Protein AF-A0AAD5MLE1-F1 (afdb_monomer)

InterPro domains:
  IPR000242 Tyrosine-specific protein phosphatase, PTPase domain [PF00102] (37-124)
  IPR000242 Tyrosine-specific protein phosphatase, PTPase domain [PR00700] (55-62)
  IPR000242 Tyrosine-specific protein phosphatase, PTPase domain [PR00700] (71-91)
  IPR000242 Tyrosine-specific protein phosphatase, PTPase domain [PS50055] (37-126)
  IPR000242 Tyrosine-specific protein phosphatase, PTPase domain [SM00194] (5-126)
  IPR029021 Protein-tyrosine phosphatase-like [G3DSA:3.90.190.10] (35-126)
  IPR029021 Protein-tyrosine phosphatase-like [SSF52799] (37-124)
  IPR052782 Oocyte-to-zygote transition regulator [PTHR46163] (37-125)

Structure (mmCIF, N/CA/C/O backbone):
data_AF-A0AAD5MLE1-F1
#
_entry.id   AF-A0AAD5MLE1-F1
#
loop_
_atom_site.group_PDB
_atom_site.id
_atom_site.type_symbol
_atom_site.label_atom_id
_atom_site.label_alt_id
_atom_site.label_comp_id
_atom_site.label_asym_id
_atom_site.label_entity_id
_atom_site.label_seq_id
_atom_site.pdbx_PDB_ins_code
_atom_site.Cartn_x
_atom_site.Cartn_y
_atom_site.Cartn_z
_atom_site.occupancy
_atom_site.B_iso_or_equiv
_atom_site.auth_seq_id
_atom_site.auth_comp_id
_atom_site.auth_asym_id
_atom_site.auth_atom_id
_atom_site.pdbx_PDB_model_num
ATOM 1 N N . MET A 1 1 ? -4.437 12.063 -20.264 1.00 35.31 1 MET A N 1
ATOM 2 C CA . MET A 1 1 ? -4.597 11.425 -18.940 1.00 35.31 1 MET A CA 1
ATOM 3 C C . MET A 1 1 ? -4.750 9.930 -19.167 1.00 35.31 1 MET A C 1
ATOM 5 O O . MET A 1 1 ? -5.814 9.500 -19.590 1.00 35.31 1 MET A O 1
ATOM 9 N N . LYS A 1 2 ? -3.666 9.159 -19.025 1.00 37.38 2 LYS A N 1
ATOM 10 C CA . LYS A 1 2 ? -3.742 7.691 -19.067 1.00 37.38 2 LYS A CA 1
ATOM 11 C C . LYS A 1 2 ? -4.431 7.209 -17.783 1.00 37.38 2 LYS A C 1
ATOM 13 O O . LYS A 1 2 ? -4.285 7.840 -16.740 1.00 37.38 2 LYS A O 1
ATOM 18 N N . GLY A 1 3 ? -5.296 6.206 -17.923 1.00 47.84 3 GLY A N 1
ATOM 19 C CA . GLY A 1 3 ? -6.407 5.925 -17.012 1.00 47.84 3 GLY A CA 1
ATOM 20 C C . GLY A 1 3 ? -5.991 5.612 -15.575 1.00 47.84 3 GLY A C 1
ATOM 21 O O . GLY A 1 3 ? -5.229 4.682 -15.332 1.00 47.84 3 GLY A O 1
ATOM 22 N N . MET A 1 4 ? -6.564 6.354 -14.625 1.00 51.97 4 MET A N 1
ATOM 23 C CA . MET A 1 4 ? -6.538 6.004 -13.205 1.00 51.97 4 MET A CA 1
ATOM 24 C C . MET A 1 4 ? -7.166 4.620 -13.028 1.00 51.97 4 MET A C 1
ATOM 26 O O . MET A 1 4 ? -8.313 4.404 -13.431 1.00 51.97 4 MET A O 1
ATOM 30 N N . LYS A 1 5 ? -6.434 3.682 -12.424 1.00 63.00 5 LYS A N 1
ATOM 31 C CA . LYS A 1 5 ? -6.980 2.364 -12.082 1.00 63.00 5 LYS A CA 1
ATOM 32 C C . LYS A 1 5 ? -7.418 2.373 -10.625 1.00 63.00 5 LYS A C 1
ATOM 34 O O . LYS A 1 5 ? -6.625 2.678 -9.737 1.00 63.00 5 LYS A O 1
ATOM 39 N N . CYS A 1 6 ? -8.692 2.059 -10.399 1.00 61.00 6 CYS A N 1
ATOM 40 C CA . CYS A 1 6 ? -9.275 1.917 -9.071 1.00 61.00 6 CYS A CA 1
ATOM 41 C C . CYS A 1 6 ? -9.604 0.445 -8.824 1.00 61.00 6 CYS A C 1
ATOM 43 O O . CYS A 1 6 ? -10.402 -0.146 -9.554 1.00 61.00 6 CYS A O 1
ATOM 45 N N . TYR A 1 7 ? -9.002 -0.137 -7.792 1.00 70.50 7 TYR A N 1
ATOM 46 C CA . TYR A 1 7 ? -9.273 -1.503 -7.358 1.00 70.50 7 TYR A CA 1
ATOM 47 C C . TYR A 1 7 ? -10.111 -1.473 -6.087 1.00 70.50 7 TYR A C 1
ATOM 49 O O . TYR A 1 7 ? -9.806 -0.730 -5.155 1.00 70.50 7 TYR A O 1
ATOM 57 N N . ARG A 1 8 ? -11.157 -2.298 -6.034 1.00 69.75 8 ARG A N 1
ATOM 58 C CA . ARG A 1 8 ? -12.001 -2.464 -4.848 1.00 69.75 8 ARG A CA 1
ATOM 59 C C . ARG A 1 8 ? -11.718 -3.813 -4.202 1.00 69.75 8 ARG A C 1
ATOM 61 O O . ARG A 1 8 ? -11.840 -4.840 -4.864 1.00 69.75 8 ARG A O 1
ATOM 68 N N . GLN A 1 9 ? -11.408 -3.823 -2.909 1.00 63.03 9 GLN A N 1
ATOM 69 C CA . GLN A 1 9 ? -11.241 -5.078 -2.175 1.00 63.03 9 GLN A CA 1
ATOM 70 C C . GLN A 1 9 ? -12.593 -5.814 -2.069 1.00 63.03 9 GLN A C 1
ATOM 72 O O . GLN A 1 9 ? -13.629 -5.203 -1.780 1.00 63.03 9 GLN A O 1
ATOM 77 N N . GLY A 1 10 ? -12.598 -7.127 -2.325 1.00 54.91 10 GLY A N 1
ATOM 78 C CA . GLY A 1 10 ? -13.793 -7.970 -2.218 1.00 54.91 10 GLY A CA 1
ATOM 79 C C . GLY A 1 10 ? -14.400 -7.924 -0.810 1.00 54.91 10 GLY A C 1
ATOM 80 O O . GLY A 1 10 ? -13.686 -7.996 0.188 1.00 54.91 10 GLY A O 1
ATOM 81 N N . ARG A 1 11 ? -15.730 -7.781 -0.715 1.00 46.84 11 ARG A N 1
ATOM 82 C CA . ARG A 1 11 ? -16.460 -7.716 0.565 1.00 46.84 11 ARG A CA 1
ATOM 83 C C . ARG A 1 11 ? -16.251 -9.005 1.375 1.00 46.84 11 ARG A C 1
ATOM 85 O O . ARG A 1 11 ? -16.589 -10.077 0.884 1.00 46.84 11 ARG A O 1
ATOM 92 N N . ARG A 1 12 ? -15.825 -8.903 2.641 1.00 50.69 12 ARG A N 1
ATOM 93 C CA . ARG A 1 12 ? -16.062 -9.957 3.645 1.00 50.69 12 ARG A CA 1
ATOM 94 C C . ARG A 1 12 ? -17.353 -9.674 4.415 1.00 50.69 12 ARG A C 1
ATOM 96 O O . ARG A 1 12 ? -17.582 -8.554 4.870 1.00 50.69 12 ARG A O 1
ATOM 103 N N . ASN A 1 13 ? -18.178 -10.710 4.555 1.00 45.50 13 ASN A N 1
ATOM 104 C CA . ASN A 1 13 ? -19.274 -10.774 5.517 1.00 45.50 13 ASN A CA 1
ATOM 105 C C . ASN A 1 13 ? -18.692 -10.810 6.936 1.00 45.50 13 ASN A C 1
ATOM 107 O O . ASN A 1 13 ? -17.850 -11.662 7.207 1.00 45.50 13 ASN A O 1
ATOM 111 N N . ASN A 1 14 ? -19.127 -9.890 7.805 1.00 40.19 14 ASN A N 1
ATOM 112 C CA . ASN A 1 14 ? -19.514 -10.124 9.206 1.00 40.19 14 ASN A CA 1
ATOM 113 C C . ASN A 1 14 ? -19.612 -8.795 9.972 1.00 40.19 14 ASN A C 1
ATOM 115 O O . ASN A 1 14 ? -18.623 -8.090 10.136 1.00 40.19 14 ASN A O 1
ATOM 119 N N . SER A 1 15 ? -20.844 -8.480 10.393 1.00 46.75 15 SER A N 1
ATOM 120 C CA . SER A 1 15 ? -21.282 -7.901 11.684 1.00 46.75 15 SER A CA 1
ATOM 121 C C . SER A 1 15 ? -20.512 -6.774 12.409 1.00 46.75 15 SER A C 1
ATOM 123 O O . SER A 1 15 ? -20.958 -6.372 13.484 1.00 46.75 15 SER A O 1
ATOM 125 N N . CYS A 1 16 ? -19.440 -6.188 11.877 1.00 43.25 16 CYS A N 1
ATOM 126 C CA . CYS A 1 16 ? -18.708 -5.124 12.565 1.00 43.25 16 CYS A CA 1
ATOM 127 C C . CYS A 1 16 ? -19.256 -3.727 12.221 1.00 43.25 16 CYS A C 1
ATOM 129 O O . CYS A 1 16 ? -19.616 -3.423 11.085 1.00 43.25 16 CYS A O 1
ATOM 131 N N . ARG A 1 17 ? -19.393 -2.910 13.263 1.00 42.97 17 ARG A N 1
ATOM 132 C CA . ARG A 1 17 ? -20.262 -1.733 13.387 1.00 42.97 17 ARG A CA 1
ATOM 133 C C . ARG A 1 17 ? -19.962 -0.614 12.383 1.00 42.97 17 ARG A C 1
ATOM 135 O O . ARG A 1 17 ? -18.828 -0.380 11.988 1.00 42.97 17 ARG A O 1
ATOM 142 N N . ARG A 1 18 ? -21.020 0.137 12.049 1.00 45.66 18 ARG A N 1
ATOM 143 C CA . ARG A 1 18 ? -20.982 1.431 11.352 1.00 45.66 18 ARG A CA 1
ATOM 144 C C . ARG A 1 18 ? -20.101 2.408 12.149 1.00 45.66 18 ARG A C 1
ATOM 146 O O . ARG A 1 18 ? -20.559 2.992 13.123 1.00 45.66 18 ARG A O 1
ATOM 153 N N . GLY A 1 19 ? -18.849 2.557 11.746 1.00 41.25 19 GLY A N 1
ATOM 154 C CA . GLY A 1 19 ? -17.896 3.542 12.251 1.00 41.25 19 GLY A CA 1
ATOM 155 C C . GLY A 1 19 ? -16.792 3.668 11.209 1.00 41.25 19 GLY A C 1
ATOM 156 O O . GLY A 1 19 ? -16.322 2.657 10.702 1.00 41.25 19 GLY A O 1
ATOM 157 N N . ALA A 1 20 ? -16.501 4.886 10.772 1.00 53.62 20 ALA A N 1
ATOM 158 C CA . ALA A 1 20 ? -15.763 5.181 9.550 1.00 53.62 20 ALA A CA 1
ATOM 159 C C . ALA A 1 20 ? -14.391 4.489 9.440 1.00 53.62 20 ALA A C 1
ATOM 161 O O . ALA A 1 20 ? -13.560 4.677 10.315 1.00 53.62 20 ALA A O 1
ATOM 162 N N . THR A 1 21 ? -14.147 3.814 8.310 1.00 55.47 21 THR A N 1
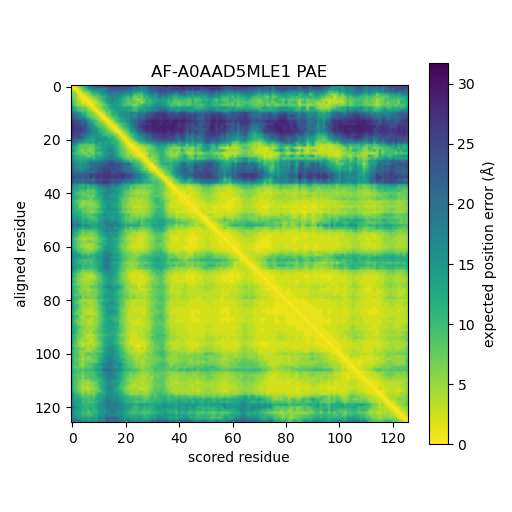ATOM 163 C CA . THR A 1 21 ? -12.931 3.974 7.485 1.00 55.47 21 THR A CA 1
ATOM 164 C C . THR A 1 21 ? -13.133 3.302 6.122 1.00 55.47 21 THR A C 1
ATOM 166 O O . THR A 1 21 ? -13.138 2.083 5.986 1.00 55.47 21 THR A O 1
ATOM 169 N N . ARG A 1 22 ? -13.316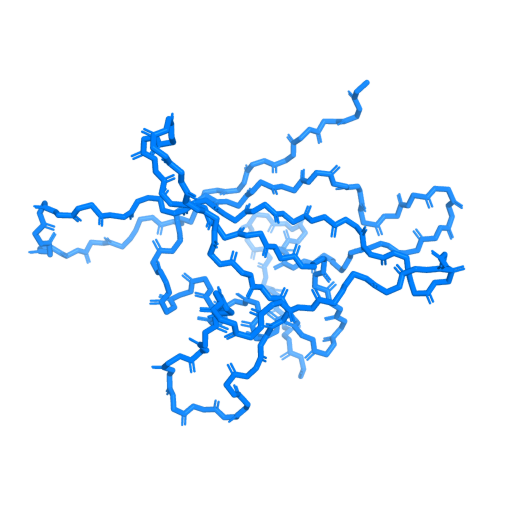 4.112 5.072 1.00 62.72 22 ARG A N 1
ATOM 170 C CA . ARG A 1 22 ? -13.088 3.701 3.676 1.00 62.72 22 ARG A CA 1
ATOM 171 C C . ARG A 1 22 ? -11.821 4.385 3.184 1.00 62.72 22 ARG A C 1
ATOM 173 O O . ARG A 1 22 ? -11.864 5.175 2.246 1.00 62.72 22 ARG A O 1
ATOM 180 N N . THR A 1 23 ? -10.719 4.122 3.875 1.00 71.50 23 THR A N 1
ATOM 181 C CA . THR A 1 23 ? -9.408 4.652 3.508 1.00 71.50 23 THR A CA 1
ATOM 182 C C . THR A 1 23 ? -9.093 4.199 2.089 1.00 71.50 23 THR A C 1
ATOM 184 O O . THR A 1 23 ? -9.236 3.012 1.771 1.00 71.50 23 THR A O 1
ATOM 187 N N . ALA A 1 24 ? -8.741 5.153 1.230 1.00 76.75 24 ALA A N 1
ATOM 188 C CA . ALA A 1 24 ? -8.239 4.870 -0.103 1.00 76.75 24 ALA A CA 1
ATOM 189 C C . ALA A 1 24 ? -6.720 5.033 -0.108 1.00 76.75 24 ALA A C 1
ATOM 191 O O . ALA A 1 24 ? -6.199 5.993 0.468 1.00 76.75 24 ALA A O 1
ATOM 192 N N . ILE A 1 25 ? -6.026 4.092 -0.746 1.00 78.31 25 ILE A N 1
ATOM 193 C CA . ILE A 1 25 ? -4.585 4.201 -0.964 1.00 78.31 25 ILE A CA 1
ATOM 194 C C . ILE A 1 25 ? -4.340 4.914 -2.285 1.00 78.31 25 ILE A C 1
ATOM 196 O O . ILE A 1 25 ? -4.908 4.516 -3.298 1.00 78.31 25 ILE A O 1
ATOM 200 N N . ILE A 1 26 ? -3.474 5.921 -2.284 1.00 80.94 26 ILE A N 1
ATOM 201 C CA . ILE A 1 26 ? -2.988 6.581 -3.491 1.00 80.94 26 ILE A CA 1
ATOM 202 C C . ILE A 1 26 ? -1.548 6.137 -3.718 1.00 80.94 26 ILE A C 1
ATOM 204 O O . ILE A 1 26 ? -0.661 6.460 -2.928 1.00 80.94 26 ILE A O 1
ATOM 208 N N . VAL A 1 27 ? -1.336 5.383 -4.794 1.00 77.44 27 VAL A N 1
ATOM 209 C CA . VAL A 1 27 ? -0.025 4.842 -5.158 1.00 77.44 27 VAL A CA 1
ATOM 210 C C . VAL A 1 27 ? 0.614 5.732 -6.220 1.00 77.44 27 VAL A C 1
ATOM 212 O O . VAL A 1 27 ? 0.104 5.833 -7.343 1.00 77.44 27 VAL A O 1
ATOM 215 N N . GLY A 1 28 ? 1.722 6.380 -5.858 1.00 76.69 28 GLY A N 1
ATOM 216 C CA . GLY A 1 28 ? 2.547 7.180 -6.765 1.00 76.69 28 GLY A CA 1
ATOM 217 C C . GLY A 1 28 ? 3.738 6.389 -7.307 1.00 76.69 28 GLY A C 1
ATOM 218 O O . GLY A 1 28 ? 4.317 5.569 -6.599 1.00 76.69 28 GLY A O 1
ATOM 219 N N . GLY A 1 29 ? 4.124 6.640 -8.559 1.00 65.31 29 GLY A N 1
ATOM 220 C CA . GLY A 1 29 ? 5.346 6.065 -9.121 1.00 65.31 29 GLY A CA 1
ATOM 221 C C . GLY A 1 29 ? 6.567 6.711 -8.474 1.00 65.31 29 GLY A C 1
ATOM 222 O O . GLY A 1 29 ? 6.697 7.933 -8.502 1.00 65.31 29 GLY A O 1
ATOM 223 N N . CYS A 1 30 ? 7.464 5.909 -7.907 1.00 60.94 30 CYS A N 1
ATOM 224 C CA . CYS A 1 30 ? 8.743 6.395 -7.400 1.00 60.94 30 CYS A CA 1
ATOM 225 C C . CYS A 1 30 ? 9.842 5.975 -8.381 1.00 60.94 30 CYS A C 1
ATOM 227 O O . CYS A 1 30 ? 10.087 4.781 -8.546 1.00 60.94 30 CYS A O 1
ATOM 229 N N . PRO A 1 31 ? 10.464 6.921 -9.103 1.00 52.47 31 PRO A N 1
ATOM 230 C CA . PRO A 1 31 ? 11.686 6.647 -9.840 1.00 52.47 31 PRO A CA 1
ATOM 231 C C . PRO A 1 31 ? 12.824 6.424 -8.829 1.00 52.47 31 PRO A C 1
ATOM 233 O O . PRO A 1 31 ? 13.119 7.363 -8.091 1.00 52.47 31 PRO A O 1
ATOM 236 N N . PRO A 1 32 ? 13.517 5.273 -8.815 1.00 52.12 32 PRO A N 1
ATOM 237 C CA . PRO A 1 32 ? 14.758 5.135 -8.045 1.00 52.12 32 PRO A CA 1
ATOM 238 C C . PRO A 1 32 ? 15.883 6.069 -8.544 1.00 52.12 32 PRO A C 1
ATOM 240 O O . PRO A 1 32 ? 16.905 6.232 -7.892 1.00 52.12 32 PRO A O 1
ATOM 243 N N . ASP A 1 33 ? 15.711 6.686 -9.713 1.00 49.62 33 ASP A N 1
ATOM 244 C CA . ASP A 1 33 ? 16.754 7.338 -10.502 1.00 49.62 33 ASP A CA 1
ATOM 245 C C . ASP A 1 33 ? 16.485 8.826 -10.815 1.00 49.62 33 ASP A C 1
ATOM 247 O O . ASP A 1 33 ? 17.191 9.424 -11.625 1.00 49.62 33 ASP A O 1
ATOM 251 N N . ALA A 1 34 ? 15.488 9.459 -10.183 1.00 48.94 34 ALA A N 1
ATOM 252 C CA . ALA A 1 34 ? 15.152 10.870 -10.415 1.00 48.94 34 ALA A CA 1
ATOM 253 C C . ALA A 1 34 ? 15.389 11.758 -9.181 1.00 48.94 34 ALA A C 1
ATOM 255 O O . ALA A 1 34 ? 14.463 12.389 -8.691 1.00 48.94 34 ALA A O 1
ATOM 256 N N . GLY A 1 35 ? 16.632 11.816 -8.694 1.00 43.31 35 GLY A N 1
ATOM 257 C CA . GLY A 1 35 ? 17.227 13.001 -8.047 1.00 43.31 35 GLY A CA 1
ATOM 258 C C . GLY A 1 35 ? 16.496 13.688 -6.881 1.00 43.31 35 GLY A C 1
ATOM 259 O O . GLY A 1 35 ? 16.801 14.844 -6.599 1.00 43.31 35 GLY A O 1
ATOM 260 N N . GLY A 1 36 ? 15.558 13.027 -6.208 1.00 54.28 36 GLY A N 1
ATOM 261 C CA . GLY A 1 36 ? 14.829 13.585 -5.074 1.00 54.28 36 GLY A CA 1
ATOM 262 C C . GLY A 1 36 ? 14.070 12.488 -4.347 1.00 54.28 36 GLY A C 1
ATOM 263 O O . GLY A 1 36 ? 12.957 12.143 -4.739 1.00 54.28 36 GLY A O 1
ATOM 264 N N . ASP A 1 37 ? 14.681 11.931 -3.304 1.00 61.28 37 ASP A N 1
ATOM 265 C CA . ASP A 1 37 ? 13.998 10.983 -2.431 1.00 61.28 37 ASP A CA 1
ATOM 266 C C . ASP A 1 37 ? 12.838 11.696 -1.732 1.00 61.28 37 ASP A C 1
ATOM 268 O O . ASP A 1 37 ? 13.023 12.671 -0.997 1.00 61.28 37 ASP A O 1
ATOM 272 N N . VAL A 1 38 ? 11.619 11.211 -1.962 1.00 70.56 38 VAL A N 1
ATOM 273 C CA . VAL A 1 38 ? 10.471 11.619 -1.156 1.00 70.56 38 VAL A CA 1
ATOM 274 C C . VAL A 1 38 ? 10.626 10.925 0.189 1.00 70.56 38 VAL A C 1
ATOM 276 O O . VAL A 1 38 ? 10.403 9.723 0.307 1.00 70.56 38 VAL A O 1
ATOM 279 N N . ILE A 1 39 ? 11.045 11.670 1.207 1.00 82.31 39 ILE A N 1
ATOM 280 C CA . ILE A 1 39 ? 11.261 11.129 2.551 1.00 82.31 39 ILE A CA 1
ATOM 281 C C . ILE A 1 39 ? 9.905 10.799 3.191 1.00 82.31 39 ILE A C 1
ATOM 283 O O . ILE A 1 39 ? 8.980 11.614 3.168 1.00 82.31 39 ILE A O 1
ATOM 287 N N . CYS A 1 40 ? 9.790 9.602 3.772 1.00 82.88 40 CYS A N 1
ATOM 288 C CA . CYS A 1 40 ? 8.616 9.201 4.548 1.00 82.88 40 CYS A CA 1
ATOM 289 C C . CYS A 1 40 ? 8.565 10.008 5.851 1.00 82.88 40 CYS A C 1
ATOM 291 O O . CYS A 1 40 ? 9.552 10.083 6.580 1.00 82.88 40 CYS A O 1
ATOM 293 N N . ASN A 1 41 ? 7.423 10.623 6.153 1.00 87.81 41 ASN A N 1
ATOM 294 C CA . ASN A 1 41 ? 7.287 11.416 7.373 1.00 87.81 41 ASN A CA 1
ATOM 295 C C . ASN A 1 41 ? 7.014 10.509 8.583 1.00 87.81 41 ASN A C 1
ATOM 297 O O . ASN A 1 41 ? 5.922 9.957 8.703 1.00 87.81 41 ASN A O 1
ATOM 301 N N . ASP A 1 42 ? 7.952 10.411 9.521 1.00 89.12 42 ASP A N 1
ATOM 302 C CA . ASP A 1 42 ? 7.806 9.552 10.704 1.00 89.12 42 ASP A CA 1
ATOM 303 C C . ASP A 1 42 ? 6.607 9.908 11.597 1.00 89.12 42 ASP A C 1
ATOM 305 O O . ASP A 1 42 ? 6.053 9.032 12.259 1.00 89.12 42 ASP A O 1
ATOM 309 N N . LEU A 1 43 ? 6.155 11.168 11.601 1.00 91.44 43 LEU A N 1
ATOM 310 C CA . LEU A 1 43 ? 5.032 11.606 12.441 1.00 91.44 43 LEU A CA 1
ATOM 311 C C . LEU A 1 43 ? 3.681 11.066 11.965 1.00 91.44 43 LEU A C 1
ATOM 313 O O . LEU A 1 43 ? 2.748 10.938 12.757 1.00 91.44 43 LEU A O 1
ATOM 317 N N . THR A 1 44 ? 3.549 10.792 10.668 1.00 91.50 44 THR A N 1
ATOM 318 C CA . THR A 1 44 ? 2.292 10.336 10.060 1.00 91.50 44 THR A CA 1
ATOM 319 C C . THR A 1 44 ? 2.447 9.006 9.338 1.00 91.50 44 THR A C 1
ATOM 321 O O . THR A 1 44 ? 1.553 8.633 8.575 1.00 91.50 44 THR A O 1
ATOM 324 N N . ARG A 1 45 ? 3.573 8.306 9.534 1.00 93.12 45 ARG A N 1
ATOM 325 C CA . ARG A 1 45 ? 3.833 7.029 8.867 1.00 93.12 45 ARG A CA 1
ATOM 326 C C . ARG A 1 45 ? 2.798 5.984 9.271 1.00 93.12 45 ARG A C 1
ATOM 328 O O . ARG A 1 45 ? 2.300 5.971 10.400 1.00 93.12 45 ARG A O 1
ATOM 335 N N . VAL A 1 46 ? 2.466 5.113 8.329 1.00 91.62 46 VAL A N 1
ATOM 336 C CA . VAL A 1 46 ? 1.642 3.934 8.590 1.00 91.62 46 VAL A CA 1
ATOM 337 C C . VAL A 1 46 ? 2.549 2.831 9.127 1.00 91.62 46 VAL A C 1
ATOM 339 O O . VAL A 1 46 ? 3.589 2.540 8.540 1.00 91.62 46 VAL A O 1
ATOM 342 N N . ASN A 1 47 ? 2.138 2.199 10.225 1.00 92.25 47 ASN A N 1
ATOM 343 C CA . ASN A 1 47 ? 2.843 1.050 10.793 1.00 92.25 47 A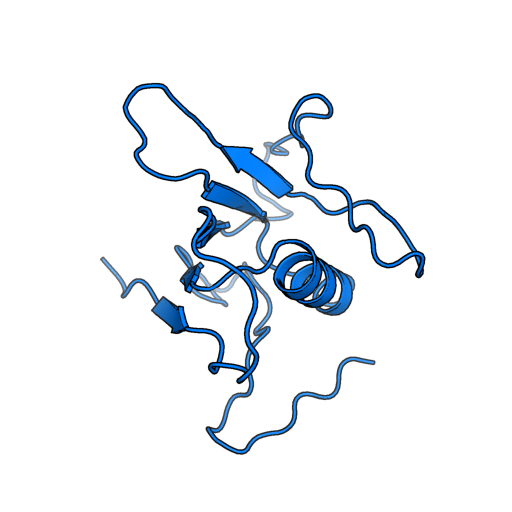SN A CA 1
ATOM 344 C C . ASN A 1 47 ? 2.020 -0.206 10.539 1.00 92.25 47 ASN A C 1
ATOM 346 O O . ASN A 1 47 ? 0.823 -0.224 10.837 1.00 92.25 47 ASN A O 1
ATOM 350 N N . ILE A 1 48 ? 2.655 -1.270 10.054 1.00 89.88 48 ILE A N 1
ATOM 351 C CA . ILE A 1 48 ? 1.978 -2.554 9.859 1.00 89.88 48 ILE A CA 1
ATOM 352 C C . ILE A 1 48 ? 1.802 -3.237 11.225 1.00 89.88 48 ILE A C 1
ATOM 354 O O . ILE A 1 48 ? 2.772 -3.526 11.921 1.00 89.88 48 ILE A O 1
ATOM 358 N N . LYS A 1 49 ? 0.548 -3.482 11.629 1.00 87.62 49 LYS A N 1
ATOM 359 C CA . LYS A 1 49 ? 0.169 -3.954 12.981 1.00 87.62 49 LYS A CA 1
ATOM 360 C C . LYS A 1 49 ? -0.266 -5.423 13.019 1.00 87.62 49 LYS A C 1
ATOM 362 O O . LYS A 1 49 ? -1.193 -5.775 13.744 1.00 87.62 49 LYS A O 1
ATOM 367 N N . ASP A 1 50 ? 0.358 -6.288 12.229 1.00 85.00 50 ASP A N 1
ATOM 368 C CA . ASP A 1 50 ? 0.045 -7.728 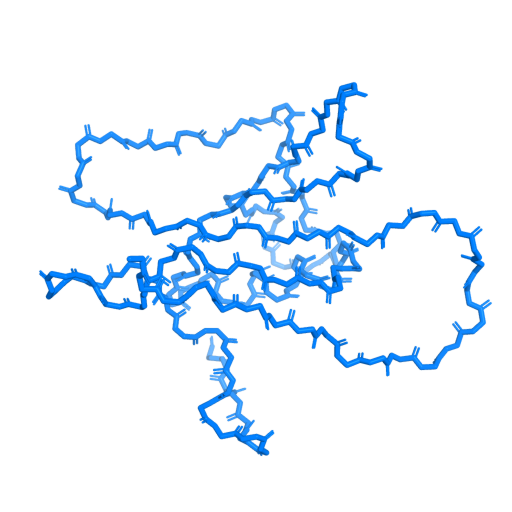12.208 1.00 85.00 50 ASP A CA 1
ATOM 369 C C . ASP A 1 50 ? 1.012 -8.589 13.043 1.00 85.00 50 ASP A C 1
ATOM 371 O O . ASP A 1 50 ? 0.821 -9.803 13.133 1.00 85.00 50 ASP A O 1
ATOM 375 N N . GLY A 1 51 ? 2.040 -7.976 13.644 1.00 84.06 51 GLY A N 1
ATOM 376 C CA . GLY A 1 51 ? 3.045 -8.661 14.461 1.00 84.06 51 GLY A CA 1
ATOM 377 C C . GLY A 1 51 ? 3.979 -9.584 13.672 1.00 84.06 51 GLY A C 1
ATOM 378 O O . GLY A 1 51 ? 4.605 -10.458 14.269 1.00 84.06 51 GLY A O 1
ATOM 379 N N . LYS A 1 52 ? 4.059 -9.434 12.345 1.00 83.25 52 LYS A N 1
ATOM 380 C CA . LYS A 1 52 ? 4.924 -10.237 11.468 1.00 83.25 52 LYS A CA 1
ATOM 381 C C . LYS A 1 52 ? 6.003 -9.351 10.845 1.00 83.25 52 LYS A C 1
ATOM 383 O O . LYS A 1 52 ? 5.731 -8.210 10.514 1.00 83.25 52 LYS A O 1
ATOM 388 N N . GLY A 1 53 ? 7.213 -9.870 10.637 1.00 84.19 53 GLY A N 1
ATOM 389 C CA . GLY A 1 53 ? 8.261 -9.166 9.880 1.00 84.19 53 GLY A CA 1
ATOM 390 C C . GLY A 1 53 ? 8.530 -7.721 10.335 1.00 84.19 53 GLY A C 1
ATOM 391 O O . GLY A 1 53 ? 8.514 -7.424 11.528 1.00 84.19 53 GLY A O 1
ATOM 392 N N . SER A 1 54 ? 8.793 -6.838 9.367 1.00 87.44 54 SER A N 1
ATOM 393 C CA . SER A 1 54 ? 8.980 -5.398 9.589 1.00 87.44 54 SER A CA 1
AT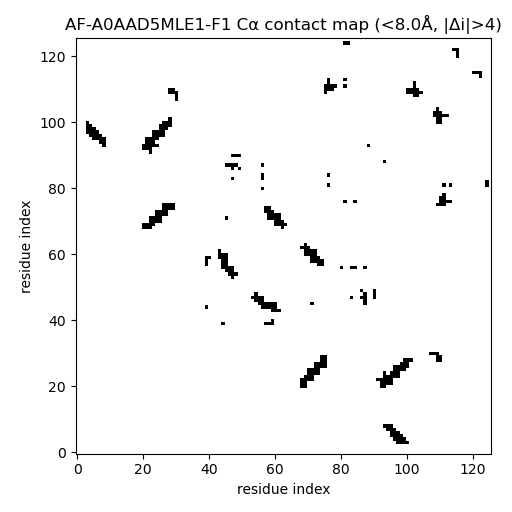OM 394 C C . SER A 1 54 ? 7.639 -4.674 9.774 1.00 87.44 54 SER A C 1
ATOM 396 O O . SER A 1 54 ? 6.642 -5.041 9.141 1.00 87.44 54 SER A O 1
ATOM 398 N N . ASP A 1 55 ? 7.630 -3.630 10.611 1.00 90.69 55 ASP A N 1
ATOM 399 C CA . ASP A 1 55 ? 6.509 -2.693 10.778 1.00 90.69 55 ASP A CA 1
ATOM 400 C C . ASP A 1 55 ? 6.562 -1.520 9.781 1.00 90.69 55 ASP A C 1
ATOM 402 O O . ASP A 1 55 ? 5.604 -0.746 9.693 1.00 90.69 55 ASP A O 1
ATOM 406 N N . TYR A 1 56 ? 7.678 -1.375 9.060 1.00 90.44 56 TYR A N 1
ATOM 407 C CA . TYR A 1 56 ? 7.950 -0.249 8.175 1.00 90.44 56 TYR A CA 1
ATOM 408 C C . TYR A 1 56 ? 7.370 -0.457 6.776 1.00 90.44 56 TYR A C 1
ATOM 410 O O . TYR A 1 56 ? 7.629 -1.462 6.117 1.00 90.44 56 TYR A O 1
ATOM 418 N N . ILE A 1 57 ? 6.665 0.563 6.292 1.00 90.81 57 ILE A N 1
ATOM 419 C CA . ILE A 1 57 ? 6.281 0.733 4.893 1.00 90.81 57 ILE A CA 1
ATOM 420 C C . ILE A 1 57 ? 6.353 2.223 4.541 1.00 90.81 57 ILE A C 1
ATOM 422 O O . ILE A 1 57 ? 6.048 3.079 5.374 1.00 90.81 57 ILE A O 1
ATOM 426 N N . HIS A 1 58 ? 6.764 2.549 3.312 1.00 90.88 58 HIS A N 1
ATOM 427 C CA . HIS A 1 58 ? 6.817 3.932 2.823 1.00 90.88 58 HIS A CA 1
ATOM 428 C C . HIS A 1 58 ? 5.404 4.429 2.490 1.00 90.88 58 HIS A C 1
ATOM 430 O O . HIS A 1 58 ? 4.950 4.428 1.341 1.00 90.88 58 HIS A O 1
ATOM 436 N N . ALA A 1 59 ? 4.653 4.739 3.543 1.00 91.69 59 ALA A N 1
ATOM 437 C CA . ALA A 1 59 ? 3.273 5.178 3.469 1.00 91.69 59 ALA A CA 1
ATOM 438 C C . ALA A 1 59 ? 2.949 6.146 4.607 1.00 91.69 59 ALA A C 1
ATOM 440 O O . ALA A 1 59 ? 3.358 5.942 5.749 1.00 91.69 59 ALA A O 1
ATOM 441 N N . ASN A 1 60 ? 2.147 7.165 4.310 1.00 93.12 60 ASN A N 1
ATOM 442 C CA . ASN A 1 60 ? 1.740 8.188 5.264 1.00 93.12 60 ASN A CA 1
ATOM 443 C C . ASN A 1 60 ? 0.226 8.391 5.251 1.00 93.12 60 ASN A C 1
ATOM 445 O O . ASN A 1 60 ? -0.405 8.420 4.190 1.00 93.12 60 ASN A O 1
ATOM 449 N N . TYR A 1 61 ? -0.349 8.609 6.432 1.00 92.81 61 TYR A N 1
ATOM 450 C CA . TYR A 1 61 ? -1.718 9.090 6.550 1.00 92.81 61 TYR A CA 1
ATOM 451 C C . TYR A 1 61 ? -1.810 10.537 6.067 1.00 92.81 61 TYR A C 1
ATOM 453 O O . TYR A 1 61 ? -1.107 11.424 6.557 1.00 92.81 61 TYR A O 1
ATOM 461 N N . VAL A 1 62 ? -2.741 10.782 5.152 1.00 90.12 62 VAL A N 1
ATOM 462 C CA . VAL A 1 62 ? -3.106 12.112 4.676 1.00 90.12 62 VAL A CA 1
ATOM 463 C C . VAL A 1 62 ? -4.523 12.408 5.140 1.00 90.12 62 VAL A C 1
ATOM 465 O O . VAL A 1 62 ? -5.490 11.761 4.737 1.00 90.12 62 VAL A O 1
ATOM 468 N N . LYS A 1 63 ? -4.630 13.397 6.021 1.00 88.81 63 LYS A N 1
ATOM 469 C CA . LYS A 1 63 ? -5.886 13.929 6.548 1.00 88.81 63 LYS A CA 1
ATOM 470 C C . LYS A 1 63 ? -5.834 15.449 6.484 1.00 88.81 63 LYS A C 1
ATOM 472 O O . LYS A 1 63 ? -4.759 16.034 6.583 1.00 88.81 63 LYS A O 1
ATOM 477 N N . GLY A 1 64 ? -6.987 16.080 6.343 1.00 83.00 64 GLY A N 1
ATOM 478 C CA . GLY A 1 64 ? -7.108 17.530 6.352 1.00 83.00 64 GLY A CA 1
ATOM 479 C C . GLY A 1 64 ? -8.544 17.924 6.638 1.00 83.00 64 GLY A C 1
ATOM 480 O O . GLY A 1 64 ? -9.448 17.120 6.426 1.00 83.00 64 GLY A O 1
ATOM 481 N N . ASP A 1 65 ? -8.749 19.156 7.090 1.00 82.44 65 ASP A N 1
ATOM 482 C CA . ASP A 1 65 ? -10.067 19.640 7.524 1.00 82.44 65 ASP A CA 1
ATOM 483 C C . ASP A 1 65 ? -11.115 19.589 6.400 1.00 82.44 65 ASP A C 1
ATOM 485 O O . ASP A 1 65 ? -12.300 19.379 6.643 1.00 82.44 65 ASP A O 1
ATOM 489 N N . TYR A 1 66 ? -10.664 19.716 5.149 1.00 84.31 66 TYR A N 1
ATOM 490 C CA . TYR A 1 66 ? -11.502 19.652 3.949 1.00 84.31 66 TYR A CA 1
ATOM 491 C C . TYR A 1 66 ? -11.631 18.241 3.355 1.00 84.31 66 TYR A C 1
ATOM 493 O O . TYR A 1 66 ? -12.367 18.042 2.387 1.00 84.31 66 TYR A O 1
ATOM 501 N N . LEU A 1 67 ? -10.915 17.251 3.895 1.00 76.94 67 LEU A N 1
ATOM 502 C CA . LEU A 1 67 ? -10.984 15.870 3.429 1.00 76.94 67 LEU A CA 1
ATOM 503 C C . LEU A 1 67 ? -12.024 15.111 4.249 1.00 76.94 67 LEU A C 1
ATOM 505 O O . LEU A 1 67 ? -11.853 14.879 5.440 1.00 76.94 67 LEU A O 1
ATOM 509 N N . GLN A 1 68 ? -13.087 14.656 3.584 1.00 79.00 68 GLN A N 1
ATOM 510 C CA . GLN A 1 68 ? -14.122 13.841 4.232 1.00 79.00 68 GLN A CA 1
ATOM 511 C C . GLN A 1 68 ? -13.590 12.490 4.735 1.00 79.00 68 GLN A C 1
ATOM 513 O O . GLN A 1 68 ? -14.171 11.901 5.642 1.00 79.00 68 GLN A O 1
ATOM 518 N N . ASN A 1 69 ? -12.504 11.994 4.136 1.00 81.38 69 ASN A N 1
ATOM 519 C CA . ASN A 1 69 ? -11.886 10.718 4.470 1.00 81.38 69 ASN A CA 1
ATOM 520 C C . ASN A 1 69 ? -10.385 10.893 4.708 1.00 81.38 69 ASN A C 1
ATOM 522 O O . ASN A 1 69 ? -9.736 11.722 4.071 1.00 81.38 69 ASN A O 1
ATOM 526 N N . THR A 1 70 ? -9.828 10.043 5.566 1.00 86.88 70 THR A N 1
ATOM 527 C CA . THR A 1 70 ? -8.381 9.830 5.649 1.00 86.88 70 THR A CA 1
ATOM 528 C C . THR A 1 70 ? -7.928 8.993 4.458 1.00 86.88 70 THR A C 1
ATOM 530 O O . THR A 1 70 ? -8.550 7.980 4.128 1.00 86.88 70 THR A O 1
ATOM 533 N N . PHE A 1 71 ? -6.833 9.400 3.831 1.00 91.00 71 PHE A N 1
ATOM 534 C CA . PHE A 1 71 ? -6.166 8.664 2.763 1.00 91.00 71 PHE A CA 1
ATOM 535 C C . PHE A 1 71 ? -4.839 8.109 3.266 1.00 91.00 71 PHE A C 1
ATOM 537 O O . PHE A 1 71 ? -4.278 8.604 4.245 1.00 91.00 71 PHE A O 1
ATOM 544 N N . ILE A 1 72 ? -4.329 7.092 2.581 1.00 92.69 72 ILE A N 1
ATOM 545 C CA . ILE A 1 72 ? -2.948 6.641 2.742 1.00 92.69 72 ILE A CA 1
ATOM 546 C C . ILE A 1 72 ? -2.240 6.910 1.421 1.00 92.69 72 ILE A C 1
ATOM 548 O O . ILE A 1 72 ? -2.628 6.373 0.388 1.00 92.69 72 ILE A O 1
ATOM 552 N N . CYS A 1 73 ? -1.213 7.747 1.438 1.00 91.94 73 CYS A N 1
ATOM 553 C CA . CYS A 1 73 ? -0.350 7.939 0.278 1.00 91.94 73 CYS A CA 1
ATOM 554 C C . CYS A 1 73 ? 0.881 7.060 0.449 1.00 91.94 73 CYS A C 1
ATOM 556 O O . CYS A 1 73 ? 1.490 7.073 1.515 1.00 91.94 73 CYS A O 1
ATOM 558 N N . THR A 1 74 ? 1.231 6.289 -0.576 1.00 90.75 74 THR A N 1
ATOM 559 C CA . THR A 1 74 ? 2.348 5.342 -0.517 1.00 90.75 74 THR A CA 1
ATOM 560 C C . THR A 1 74 ? 3.092 5.272 -1.842 1.00 90.75 74 THR A C 1
ATOM 562 O O . THR A 1 74 ? 2.558 5.614 -2.905 1.00 90.75 74 THR A O 1
ATOM 565 N N . GLN A 1 75 ? 4.339 4.824 -1.760 1.00 89.12 75 GLN A N 1
ATOM 566 C CA . GLN A 1 75 ? 5.141 4.448 -2.911 1.00 89.12 75 GLN A CA 1
ATOM 567 C C . GLN A 1 75 ? 4.493 3.295 -3.698 1.00 89.12 75 GLN A C 1
ATOM 569 O O . GLN A 1 75 ? 3.837 2.419 -3.131 1.00 89.12 75 GLN A O 1
ATOM 574 N N . GLY A 1 76 ? 4.725 3.262 -5.012 1.00 87.88 76 GLY A N 1
ATOM 575 C CA . GLY A 1 76 ? 4.574 2.059 -5.829 1.00 87.88 76 GLY A CA 1
ATOM 576 C C . GLY A 1 76 ? 5.243 0.850 -5.175 1.00 87.88 76 GLY A C 1
ATOM 577 O O . GLY A 1 76 ? 6.432 0.942 -4.863 1.00 87.88 76 GLY A O 1
ATOM 578 N N . PRO A 1 77 ? 4.525 -0.273 -4.972 1.00 88.69 77 PRO A N 1
ATOM 579 C CA . PRO A 1 77 ? 5.143 -1.504 -4.501 1.00 88.69 77 PRO A CA 1
ATOM 580 C C . PRO A 1 77 ? 6.352 -1.892 -5.352 1.00 88.69 77 PRO A C 1
ATOM 582 O O . PRO A 1 77 ? 6.319 -1.795 -6.579 1.00 88.69 77 PRO A O 1
ATOM 585 N N . MET A 1 78 ? 7.405 -2.336 -4.677 1.00 88.25 78 MET A N 1
ATOM 586 C CA . MET A 1 78 ? 8.625 -2.906 -5.249 1.00 88.25 78 MET A CA 1
ATOM 587 C C . MET A 1 78 ? 8.596 -4.424 -5.042 1.00 88.25 78 MET A C 1
ATOM 589 O O . MET A 1 78 ? 7.854 -4.871 -4.165 1.00 88.25 78 MET A O 1
ATOM 593 N N . PRO A 1 79 ? 9.414 -5.231 -5.745 1.00 87.50 79 PRO A N 1
ATOM 594 C CA . PRO A 1 79 ? 9.373 -6.692 -5.614 1.00 87.50 79 PRO A CA 1
ATOM 595 C C . PRO A 1 79 ? 9.436 -7.177 -4.162 1.00 87.50 79 PRO A C 1
ATOM 597 O O . PRO A 1 79 ? 8.705 -8.077 -3.767 1.00 87.50 79 PRO A O 1
ATOM 600 N N . THR A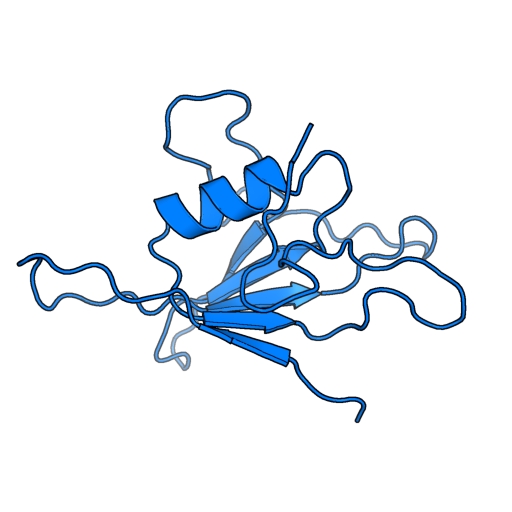 1 80 ? 10.247 -6.507 -3.343 1.00 88.06 80 THR A N 1
ATOM 601 C CA . THR A 1 80 ? 10.453 -6.823 -1.926 1.00 88.06 80 THR A CA 1
ATOM 602 C C . THR A 1 80 ? 9.354 -6.305 -0.995 1.00 88.06 80 THR A C 1
ATOM 604 O O . THR A 1 80 ? 9.274 -6.760 0.140 1.00 88.06 80 THR A O 1
ATOM 607 N N . THR A 1 81 ? 8.504 -5.370 -1.437 1.00 89.19 81 THR A N 1
ATOM 608 C CA . THR A 1 81 ? 7.504 -4.693 -0.587 1.00 89.19 81 THR A CA 1
ATOM 609 C C . THR A 1 81 ? 6.053 -4.999 -0.968 1.00 89.19 81 THR A C 1
ATOM 611 O O . THR A 1 81 ? 5.137 -4.506 -0.310 1.00 89.19 81 THR A O 1
ATOM 614 N N . ILE A 1 82 ? 5.795 -5.848 -1.976 1.00 90.94 82 ILE A N 1
ATOM 615 C CA . ILE A 1 82 ? 4.427 -6.266 -2.359 1.00 90.94 82 ILE A CA 1
ATOM 616 C C . ILE A 1 82 ? 3.702 -6.941 -1.185 1.00 90.94 82 ILE A C 1
ATOM 618 O O . ILE A 1 82 ? 2.527 -6.657 -0.934 1.00 90.94 82 ILE A O 1
ATOM 622 N N . CYS A 1 83 ? 4.395 -7.813 -0.445 1.00 90.69 83 CYS A N 1
ATOM 623 C CA . CYS A 1 83 ? 3.851 -8.447 0.758 1.00 90.69 83 CYS A CA 1
ATOM 624 C C . CYS A 1 83 ? 3.435 -7.404 1.800 1.00 90.69 83 CYS A C 1
ATOM 626 O O . CYS A 1 83 ? 2.303 -7.425 2.284 1.00 90.69 83 CYS A O 1
ATOM 628 N N . ASP A 1 84 ? 4.323 -6.461 2.105 1.00 91.19 84 ASP A N 1
ATOM 629 C CA . ASP A 1 84 ? 4.092 -5.408 3.096 1.00 91.19 84 ASP A CA 1
ATOM 630 C C . ASP A 1 84 ? 2.952 -4.473 2.680 1.00 91.19 84 ASP A C 1
ATOM 632 O O . ASP A 1 84 ? 2.113 -4.103 3.503 1.00 91.19 84 ASP A O 1
ATOM 636 N N . PHE A 1 85 ? 2.837 -4.180 1.384 1.00 91.50 85 PHE A N 1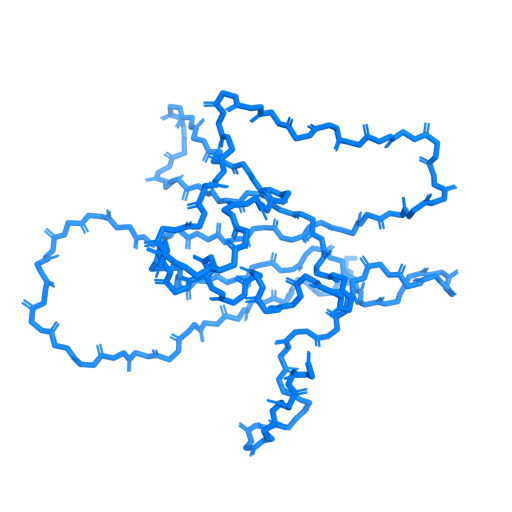
ATOM 637 C CA . PHE A 1 85 ? 1.731 -3.417 0.813 1.00 91.50 85 PHE A CA 1
ATOM 638 C C . PHE A 1 85 ? 0.375 -4.094 1.054 1.00 91.50 85 PHE A C 1
ATOM 640 O O . PHE A 1 85 ? -0.568 -3.459 1.538 1.00 91.50 85 PHE A O 1
ATOM 647 N N . TRP A 1 86 ? 0.267 -5.398 0.786 1.00 90.25 86 TRP A N 1
ATOM 648 C CA . TRP A 1 86 ? -0.964 -6.149 1.048 1.00 90.25 86 TRP A CA 1
ATOM 649 C C . TRP A 1 86 ? -1.258 -6.313 2.539 1.00 90.25 86 TRP A C 1
ATOM 651 O O . TRP A 1 86 ? -2.422 -6.233 2.944 1.00 90.25 86 TRP A O 1
ATOM 661 N N . ARG A 1 87 ? -0.224 -6.491 3.369 1.00 90.88 87 ARG A N 1
ATOM 662 C CA . ARG A 1 87 ? -0.360 -6.514 4.832 1.00 90.88 87 ARG A CA 1
ATOM 663 C C . ARG A 1 87 ? -0.932 -5.191 5.339 1.00 90.88 87 ARG A C 1
ATOM 665 O O . ARG A 1 87 ? -1.920 -5.209 6.069 1.00 90.88 87 ARG A O 1
ATOM 672 N N . MET A 1 88 ? -0.403 -4.057 4.875 1.00 91.25 88 MET A N 1
ATOM 673 C CA . MET A 1 88 ? -0.926 -2.724 5.191 1.00 91.25 88 MET A CA 1
ATOM 674 C C . MET A 1 88 ? -2.399 -2.580 4.785 1.00 91.25 88 MET A C 1
ATOM 676 O O . MET A 1 88 ? -3.212 -2.150 5.599 1.00 91.25 88 MET A O 1
ATOM 680 N N . ILE A 1 89 ? -2.767 -2.983 3.563 1.00 90.50 89 ILE A N 1
ATOM 681 C CA . ILE A 1 89 ? -4.157 -2.930 3.073 1.00 90.50 89 ILE A CA 1
ATOM 682 C C . ILE A 1 89 ? -5.115 -3.663 4.011 1.00 90.50 89 ILE A C 1
ATOM 684 O O . ILE A 1 89 ? -6.189 -3.149 4.330 1.00 90.50 89 ILE A O 1
ATOM 688 N N . VAL A 1 90 ? -4.730 -4.866 4.443 1.00 89.25 90 VAL A N 1
ATOM 689 C CA . VAL A 1 90 ? -5.544 -5.695 5.333 1.00 89.25 90 VAL A CA 1
ATOM 690 C C . VAL A 1 90 ? -5.604 -5.099 6.740 1.00 89.25 90 VAL A C 1
ATOM 692 O O . VAL A 1 90 ? -6.693 -5.011 7.299 1.00 89.25 90 VAL A O 1
ATOM 695 N N . CYS A 1 91 ? -4.475 -4.659 7.302 1.00 88.44 91 CYS A N 1
ATOM 696 C CA . CYS A 1 91 ? -4.420 -4.053 8.636 1.00 88.44 91 CYS A CA 1
ATOM 697 C C . CYS A 1 91 ? -5.245 -2.763 8.734 1.00 88.44 91 CYS A C 1
ATOM 699 O O . CYS A 1 91 ? -5.934 -2.545 9.728 1.00 88.44 91 CYS A O 1
ATOM 701 N N . GLU A 1 92 ? -5.202 -1.930 7.694 1.00 88.56 92 GLU A N 1
ATOM 702 C CA . GLU A 1 92 ? -5.869 -0.625 7.657 1.00 88.56 92 GLU A CA 1
ATOM 703 C C . GLU A 1 92 ? -7.305 -0.691 7.108 1.00 88.56 92 GLU A C 1
ATOM 705 O O . GLU A 1 92 ? -7.959 0.343 6.955 1.00 88.56 92 GLU A O 1
ATOM 710 N N . ASN A 1 93 ? -7.821 -1.895 6.822 1.00 88.25 93 ASN A N 1
ATOM 711 C CA . ASN A 1 93 ? -9.151 -2.125 6.245 1.00 88.25 93 ASN A CA 1
ATOM 712 C C . ASN A 1 93 ? -9.417 -1.268 4.990 1.00 88.25 93 ASN A C 1
ATOM 714 O O . ASN A 1 93 ? -10.497 -0.692 4.809 1.00 88.25 93 ASN A O 1
ATOM 718 N N . VAL A 1 94 ? -8.417 -1.160 4.114 1.00 87.44 94 VAL A N 1
ATOM 719 C CA . VAL A 1 94 ? -8.490 -0.338 2.902 1.00 87.44 94 VAL A CA 1
ATOM 720 C C . VAL A 1 94 ? -9.483 -0.943 1.919 1.00 87.44 94 VAL A C 1
ATOM 722 O O . VAL A 1 94 ? -9.392 -2.104 1.536 1.00 87.44 94 VAL A O 1
ATOM 725 N N . THR A 1 95 ? -10.425 -0.126 1.449 1.00 86.62 95 THR A N 1
ATOM 726 C CA . THR A 1 95 ? -11.490 -0.603 0.545 1.00 86.62 95 THR A CA 1
ATOM 727 C C . THR A 1 95 ? -11.238 -0.277 -0.920 1.00 86.62 95 THR A C 1
ATOM 729 O O . THR A 1 95 ? -11.792 -0.954 -1.789 1.00 86.62 95 THR A O 1
ATOM 732 N N . HIS A 1 96 ? -10.431 0.752 -1.189 1.00 88.69 96 HIS A N 1
ATOM 733 C CA . HIS A 1 96 ? -10.143 1.244 -2.531 1.00 88.69 96 HIS A CA 1
ATOM 734 C C . HIS A 1 96 ? -8.647 1.530 -2.677 1.00 88.69 96 HIS A C 1
ATOM 736 O O . HIS A 1 96 ? -8.039 2.141 -1.802 1.00 88.69 96 HIS A O 1
ATOM 742 N N . ILE A 1 97 ? -8.063 1.120 -3.795 1.00 90.56 97 ILE A N 1
ATOM 743 C CA . ILE A 1 97 ? -6.681 1.437 -4.162 1.00 90.56 97 ILE A CA 1
ATOM 744 C C . ILE A 1 97 ? -6.737 2.214 -5.470 1.00 90.56 97 ILE A C 1
ATOM 746 O O . ILE A 1 97 ? -7.276 1.717 -6.457 1.00 90.56 97 ILE A O 1
ATOM 750 N N . VAL A 1 98 ? -6.204 3.429 -5.466 1.00 90.06 98 VAL A N 1
ATOM 751 C CA . VAL A 1 98 ? -6.118 4.329 -6.613 1.00 90.06 98 VAL A CA 1
ATOM 752 C C . VAL A 1 98 ? -4.661 4.397 -7.049 1.00 90.06 98 VAL A C 1
ATOM 754 O O . VAL A 1 98 ? -3.804 4.931 -6.347 1.00 90.06 98 VAL A O 1
ATOM 757 N N . MET A 1 99 ? -4.374 3.853 -8.225 1.00 88.00 99 MET A N 1
ATOM 758 C CA . MET A 1 99 ? -3.046 3.906 -8.823 1.00 88.00 99 MET A CA 1
ATOM 759 C C . MET A 1 99 ? -2.967 5.091 -9.785 1.00 88.00 99 MET A C 1
ATOM 761 O O . MET A 1 99 ? -3.769 5.182 -10.719 1.00 88.00 99 MET A O 1
ATOM 765 N N . LEU A 1 100 ? -2.019 6.001 -9.540 1.00 85.75 100 LEU A N 1
ATOM 766 C CA . LEU A 1 100 ? -1.829 7.218 -10.340 1.00 85.75 100 LEU A CA 1
ATOM 767 C C . LEU A 1 100 ? -0.729 7.095 -11.406 1.00 85.75 100 LEU A C 1
ATOM 769 O O . LEU A 1 100 ? -0.521 8.041 -12.160 1.00 85.75 100 LEU A O 1
ATOM 773 N N . CYS A 1 101 ? -0.041 5.955 -11.471 1.00 80.12 101 CYS A N 1
ATOM 774 C CA . CYS A 1 101 ? 1.015 5.664 -12.442 1.00 80.12 101 CYS A CA 1
ATOM 775 C C . CYS A 1 101 ? 0.716 4.381 -13.231 1.00 80.12 101 CYS A C 1
ATOM 777 O O . CYS A 1 101 ? -0.104 3.556 -12.819 1.00 80.12 101 CYS A O 1
ATOM 779 N N . GLU A 1 102 ? 1.385 4.200 -14.366 1.00 84.06 102 GLU A N 1
ATOM 780 C CA . GLU A 1 102 ? 1.491 2.883 -15.007 1.00 84.06 102 GLU A CA 1
ATOM 781 C C . GLU A 1 102 ? 2.621 2.067 -14.346 1.00 84.06 102 GLU A C 1
ATOM 783 O O . GLU A 1 102 ? 3.506 2.618 -13.695 1.00 84.06 102 GLU A O 1
ATOM 788 N N . THR A 1 103 ? 2.614 0.736 -14.493 1.00 85.12 103 THR A N 1
ATOM 789 C CA . THR A 1 103 ? 3.718 -0.109 -13.986 1.00 85.12 103 THR A CA 1
ATOM 790 C C . THR A 1 103 ? 5.042 0.206 -14.690 1.00 85.12 103 THR A C 1
ATOM 792 O O . THR A 1 103 ? 6.112 0.126 -14.087 1.00 85.12 103 THR A O 1
ATOM 795 N N . MET A 1 104 ? 4.955 0.631 -15.953 1.00 85.00 104 MET A N 1
ATOM 796 C CA . MET A 1 104 ? 6.062 1.051 -16.800 1.00 85.00 104 MET A CA 1
ATOM 797 C C . MET A 1 104 ? 5.744 2.418 -17.413 1.00 85.00 104 MET A C 1
ATOM 799 O O . MET A 1 104 ? 4.732 2.569 -18.093 1.00 85.00 104 MET A O 1
ATOM 803 N N . GLU A 1 105 ? 6.629 3.396 -17.238 1.00 82.25 105 GLU A N 1
ATOM 804 C CA . GLU A 1 105 ? 6.503 4.731 -17.831 1.00 82.25 105 GLU A CA 1
ATOM 805 C C . GLU A 1 105 ? 7.822 5.126 -18.493 1.00 82.25 105 GLU A C 1
ATOM 807 O O . GLU A 1 105 ? 8.882 5.043 -17.875 1.00 82.25 105 GLU A O 1
ATOM 812 N N . ASN A 1 106 ? 7.777 5.560 -19.757 1.00 83.88 106 ASN A N 1
ATOM 813 C CA . ASN A 1 106 ? 8.965 5.945 -20.535 1.00 83.88 106 ASN A CA 1
ATOM 814 C C . ASN A 1 106 ? 10.093 4.889 -20.500 1.00 83.88 106 ASN A C 1
ATOM 816 O O . ASN A 1 106 ? 11.269 5.229 -20.399 1.00 83.88 106 ASN A O 1
ATOM 820 N N . GLY A 1 107 ? 9.725 3.602 -20.543 1.00 81.19 107 GLY A N 1
ATOM 821 C CA . GLY A 1 107 ? 10.673 2.482 -20.495 1.00 81.19 107 GLY A CA 1
ATOM 822 C C . GLY A 1 107 ? 11.294 2.219 -19.120 1.00 81.19 107 GLY A C 1
ATOM 823 O O . GLY A 1 107 ? 12.200 1.398 -19.021 1.00 81.19 107 GLY A O 1
ATOM 824 N N . LYS A 1 108 ? 10.824 2.897 -18.065 1.00 80.94 108 LYS A N 1
ATOM 825 C CA . LYS A 1 108 ? 11.276 2.702 -16.685 1.00 80.94 108 LYS A CA 1
ATOM 826 C C . LYS A 1 108 ? 10.176 2.065 -15.849 1.00 80.94 108 LYS A C 1
ATOM 828 O O . LYS A 1 108 ? 9.022 2.492 -15.906 1.00 80.94 108 LYS A O 1
ATOM 833 N N . GLN A 1 109 ? 10.548 1.087 -15.034 1.00 82.38 109 GLN A N 1
ATOM 834 C CA . GLN A 1 109 ? 9.646 0.473 -14.068 1.00 82.38 109 GLN A CA 1
ATOM 835 C C . GLN A 1 109 ? 9.350 1.464 -12.933 1.00 82.38 109 GLN A C 1
ATOM 837 O O . GLN A 1 109 ? 10.268 2.052 -12.362 1.00 82.38 109 GLN A O 1
ATOM 842 N N . LYS A 1 110 ? 8.066 1.698 -12.646 1.00 82.44 110 LYS A N 1
ATOM 843 C CA . LYS A 1 110 ? 7.601 2.652 -11.617 1.00 82.44 110 LYS A CA 1
ATOM 844 C C . LYS A 1 110 ? 6.885 1.994 -10.454 1.00 82.44 110 LYS A C 1
ATOM 846 O O . LYS A 1 110 ? 6.849 2.555 -9.361 1.00 82.44 110 LYS A O 1
ATOM 851 N N . CYS A 1 111 ? 6.258 0.858 -10.718 1.00 86.12 111 CYS A N 1
ATOM 852 C CA . CYS A 1 111 ? 5.447 0.136 -9.760 1.00 86.12 111 CYS A CA 1
ATOM 853 C C . CYS A 1 111 ? 5.359 -1.318 -10.205 1.00 86.12 111 CYS A C 1
ATOM 855 O O . CYS A 1 111 ? 5.080 -1.591 -11.376 1.00 86.12 111 CYS A O 1
ATOM 857 N N . GLU A 1 112 ? 5.537 -2.240 -9.270 1.00 88.50 112 GLU A N 1
ATOM 858 C CA . GLU A 1 112 ? 5.239 -3.639 -9.519 1.00 88.50 112 GLU A CA 1
ATOM 859 C C . GLU A 1 112 ? 3.744 -3.868 -9.663 1.00 88.50 112 GLU A C 1
ATOM 861 O O . GLU A 1 112 ? 2.905 -3.188 -9.060 1.00 88.50 112 GLU A O 1
ATOM 866 N N . GLN A 1 113 ? 3.403 -4.874 -10.458 1.00 88.75 113 GLN A N 1
ATOM 867 C CA . GLN A 1 113 ? 2.042 -5.361 -10.511 1.00 88.75 113 GLN A CA 1
ATOM 868 C C . GLN A 1 113 ? 1.745 -6.126 -9.215 1.00 88.75 113 GLN A C 1
ATOM 870 O O . GLN A 1 113 ? 2.174 -7.259 -9.040 1.00 88.75 113 GLN A O 1
ATOM 875 N N . TYR A 1 114 ? 0.975 -5.509 -8.319 1.00 88.62 114 TYR A N 1
ATOM 876 C CA . TYR A 1 114 ? 0.562 -6.104 -7.042 1.00 88.62 114 TYR A CA 1
ATOM 877 C C . TYR A 1 114 ? -0.796 -6.819 -7.112 1.00 88.62 114 TYR A C 1
ATOM 879 O O . TYR A 1 114 ? -1.260 -7.343 -6.108 1.00 88.62 114 TYR A O 1
ATOM 887 N N . TR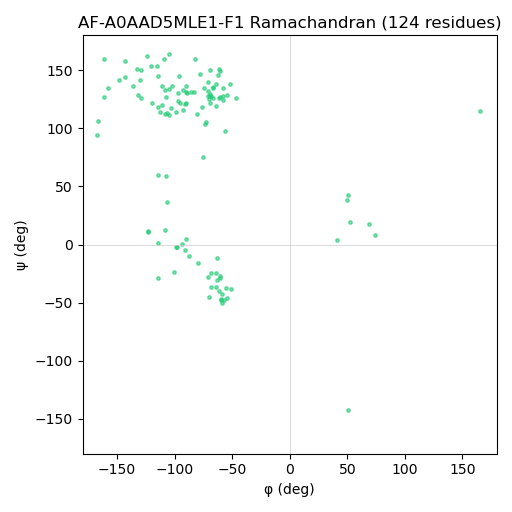P A 1 115 ? -1.461 -6.850 -8.269 1.00 88.44 115 TRP A N 1
ATOM 888 C CA . TRP A 1 115 ? -2.751 -7.520 -8.485 1.00 88.44 115 TRP A CA 1
ATOM 889 C C . TRP A 1 115 ? -2.618 -8.688 -9.479 1.00 88.44 115 TRP A C 1
ATOM 891 O O . TRP A 1 115 ? -1.745 -8.662 -10.351 1.00 88.44 115 TRP A O 1
ATOM 901 N N . PRO A 1 116 ? -3.483 -9.714 -9.416 1.00 86.56 116 PRO A N 1
ATOM 902 C CA . PRO A 1 116 ? -3.426 -10.826 -10.362 1.00 86.56 116 PRO A CA 1
ATOM 903 C C . PRO A 1 116 ? -3.718 -10.361 -11.800 1.00 86.56 116 PRO A C 1
ATOM 905 O O . PRO A 1 116 ? -4.610 -9.549 -12.035 1.00 86.56 116 PRO A O 1
ATOM 908 N N . ALA A 1 117 ? -2.960 -10.874 -12.776 1.00 83.50 117 ALA A N 1
ATOM 909 C CA . ALA A 1 117 ? -3.103 -10.501 -14.192 1.00 83.50 117 ALA A CA 1
ATOM 910 C C . ALA A 1 117 ? -4.419 -10.992 -14.821 1.00 83.50 117 ALA A C 1
ATOM 912 O O . ALA A 1 117 ? -4.902 -10.411 -15.791 1.00 83.50 117 ALA A O 1
ATOM 913 N N . ALA A 1 118 ? -4.996 -12.053 -14.256 1.00 84.44 118 ALA A N 1
ATOM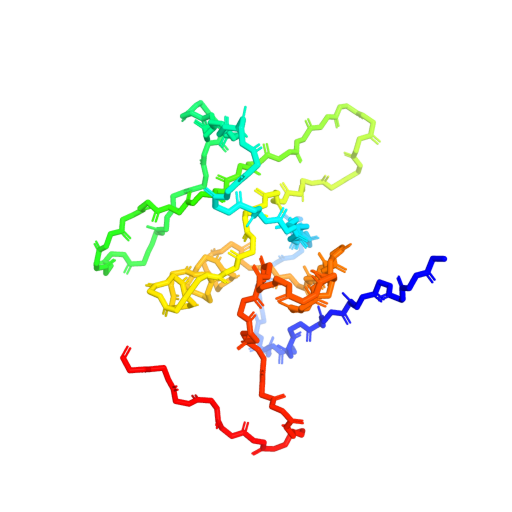 914 C CA . ALA A 1 118 ? -6.275 -12.626 -14.648 1.00 84.44 118 ALA A CA 1
ATOM 915 C C . ALA A 1 118 ? -7.247 -12.594 -13.462 1.00 84.44 118 ALA A C 1
ATOM 917 O O . ALA A 1 118 ? -6.816 -12.645 -12.312 1.00 84.44 118 ALA A O 1
ATOM 918 N N . LEU A 1 119 ? -8.552 -12.549 -13.745 1.00 75.69 119 LEU A N 1
ATOM 919 C CA . LEU A 1 119 ? -9.614 -12.441 -12.735 1.00 75.69 119 LEU A CA 1
ATOM 920 C C . LEU A 1 119 ? -9.553 -13.555 -11.671 1.00 75.69 119 LEU A C 1
ATOM 922 O O . LEU A 1 119 ? -9.746 -13.275 -10.492 1.00 75.69 119 LEU A O 1
ATOM 926 N N . ASP A 1 120 ? -9.193 -14.771 -12.085 1.00 79.00 120 ASP A N 1
ATOM 927 C CA . ASP A 1 120 ? -9.021 -15.947 -11.216 1.00 79.00 120 ASP A CA 1
ATOM 928 C C . ASP A 1 120 ? -7.545 -16.347 -11.046 1.00 79.00 120 ASP A C 1
ATOM 930 O O . ASP A 1 120 ? -7.212 -17.437 -10.574 1.00 79.00 120 ASP A O 1
ATOM 934 N N . GLY A 1 121 ? -6.634 -15.464 -11.461 1.00 74.19 121 GLY A N 1
ATOM 935 C CA . GLY A 1 121 ? -5.205 -15.672 -11.300 1.00 74.19 121 GLY A CA 1
ATOM 936 C C . GLY A 1 121 ? -4.826 -15.659 -9.823 1.00 74.19 121 GLY A C 1
ATOM 937 O O . GLY A 1 121 ? -5.247 -14.788 -9.063 1.00 74.19 121 GLY A O 1
ATOM 938 N N . LYS A 1 122 ? -3.986 -16.607 -9.410 1.00 75.25 122 LYS A N 1
ATOM 939 C CA . LYS A 1 122 ? -3.301 -16.527 -8.119 1.00 75.25 122 LYS A CA 1
ATOM 940 C C . LYS A 1 122 ? -1.990 -15.786 -8.322 1.00 75.25 122 LYS A C 1
ATOM 942 O O . LYS A 1 122 ? -1.230 -16.115 -9.226 1.00 75.25 122 LYS A O 1
ATOM 947 N N . MET A 1 123 ? -1.737 -14.797 -7.476 1.00 79.00 123 MET A N 1
ATOM 948 C CA . MET A 1 123 ? -0.417 -14.195 -7.354 1.00 79.00 123 MET A CA 1
ATOM 949 C C . MET A 1 123 ? 0.338 -14.952 -6.265 1.00 79.00 123 MET A C 1
ATOM 951 O O . MET A 1 123 ? -0.128 -15.026 -5.128 1.00 79.00 123 MET A O 1
ATOM 955 N N . THR A 1 124 ? 1.473 -15.540 -6.623 1.00 75.88 124 THR A N 1
ATOM 956 C CA . THR A 1 124 ? 2.454 -16.044 -5.663 1.00 75.88 124 THR A CA 1
ATOM 957 C C . THR A 1 124 ? 3.429 -14.917 -5.378 1.00 75.88 124 THR A C 1
ATOM 959 O O . THR A 1 124 ? 4.025 -14.378 -6.308 1.00 75.88 124 THR A O 1
ATOM 962 N N . ILE A 1 125 ? 3.537 -14.531 -4.112 1.00 68.62 125 ILE A N 1
ATOM 963 C CA . ILE A 1 125 ? 4.569 -13.609 -3.650 1.00 68.62 125 ILE A CA 1
ATOM 964 C C . ILE A 1 125 ? 5.594 -14.498 -2.947 1.00 68.62 125 ILE A C 1
ATOM 966 O O . ILE A 1 125 ? 5.208 -15.236 -2.036 1.00 68.62 125 ILE A O 1
ATOM 970 N N . GLU A 1 126 ? 6.821 -14.522 -3.465 1.00 56.12 126 GLU A N 1
ATOM 971 C CA . GLU A 1 126 ? 7.942 -15.293 -2.903 1.00 56.12 126 GLU A CA 1
ATOM 972 C C . GLU A 1 126 ? 8.492 -14.648 -1.626 1.00 56.12 126 GLU A C 1
ATOM 974 O O . GLU A 1 126 ? 8.460 -13.398 -1.525 1.00 56.12 126 GLU A O 1
#

Solvent-accessible surface area (backbone atoms only — not comparable to full-atom values): 7978 Å² total; per-residue (Å²): 132,84,79,74,46,75,46,67,60,82,86,78,92,75,96,72,72,98,67,94,66,74,25,35,36,40,30,40,58,52,64,98,81,63,96,66,85,82,75,73,53,81,93,41,46,47,67,47,80,79,87,56,93,73,43,80,54,69,28,30,60,45,74,51,96,89,46,95,56,52,32,34,42,29,57,32,39,44,91,89,36,42,66,58,52,53,49,38,37,63,70,64,52,42,41,35,39,39,33,77,50,57,47,61,53,96,92,38,76,22,26,54,84,84,65,53,95,42,98,84,46,81,73,84,83,132

Foldseek 3Di:
DPDKDKDFDDDDDDDDDPDDDQAEEEEDFDDPPPDDDPDQDPVFAQFQDPPDDGRDFSWGWDDDPPDPHIYIYHYADDLVCLVVVVSSCVRRVHGMYIYPDDCADPNDGGHDDSDAPDPPGDDDRD

Secondary structure (DSSP, 8-state):
-PPPEEEEPPPPP----S----PEEEEE---TTSS------TTTEEE--SSSS--EEEEEEE--TT-SS-EEEEEPP-TTTHHHHHHHHHHTT--EEEE-S-SEETTEE-S---S-SSTTPPPPP-

Organism: Parelaphostrongylus tenuis (NCBI:txid148309)

Radius of gyration: 15.12 Å; Cα contacts (8 Å, |Δi|>4): 191; chains: 1; bounding box: 38×36×35 Å

Mean predicted aligned error: 8.9 Å

Sequence (126 aa):
MKGMKCYRQGRRNNSCRRGATRTAIIVGGCPPDAGGDVICNDLTRVNIKDGKGSDYIHANYVKGDYLQNTFICTQGPMPTTICDFWRMIVCENVTHIVMLCETMENGKQKCEQYWPAALDGKMTIE

Nearest PDB structures (foldseek):
  3brh-assembly1_A  TM=7.534E-01  e=4.108E-05  Homo sapiens
  8jby-assembly2_B  TM=8.248E-01  e=2.756E-04  Homo sapiens
  4nnd-assembly1_A  TM=7.900E-01  e=3.583E-04  Homo sapiens
  1wch-assembly1_A  TM=7.627E-01  e=1.422E-03  Homo sapiens
  4ku4-assembly1_A  TM=3.394E-01  e=4.867E+00  Cryphonectria parasitica

pLDDT: mean 77.28, std 16.01, range [35.31, 93.12]